Protein AF-A0A7V1PXU6-F1 (afdb_monomer_lite)

pLDDT: mean 92.64, std 8.68, range [52.81, 98.0]

Foldseek 3Di:
DVPPDDDFDDDPDPVVVQCVLQVLPDPPSNVPPPDDDQDDDDDPDPVVSVVLSVVLPDPVNVVVSVVSVVVD

Secondary structure (DSSP, 8-state):
--S--------S-HHHHHHHHHTT-STTGGGGPSP--------SSHHHHHHHHHHHTSHHHHHHHHHHHHT-

Structure (mmCIF, N/CA/C/O backbone):
data_AF-A0A7V1PXU6-F1
#
_entry.id   AF-A0A7V1PXU6-F1
#
loop_
_atom_site.group_PDB
_atom_site.id
_atom_site.type_symbol
_atom_site.label_atom_id
_atom_site.label_alt_id
_atom_site.label_comp_id
_atom_site.label_asym_id
_atom_site.label_entity_id
_atom_site.label_seq_id
_atom_site.pdbx_PDB_ins_code
_atom_site.Cartn_x
_atom_site.Cartn_y
_atom_site.Cartn_z
_atom_site.occupancy
_atom_site.B_iso_or_equiv
_atom_site.auth_seq_id
_atom_site.auth_comp_id
_atom_site.auth_asym_id
_atom_site.auth_atom_id
_atom_site.pdbx_PDB_model_num
ATOM 1 N N . LYS A 1 1 ? -14.433 -2.404 10.170 1.00 60.03 1 LYS A N 1
ATOM 2 C CA . LYS A 1 1 ? -13.230 -3.217 9.831 1.00 60.03 1 LYS A CA 1
ATOM 3 C C . LYS A 1 1 ? -12.875 -4.139 10.996 1.00 60.03 1 LYS A C 1
ATOM 5 O O . LYS A 1 1 ? -12.695 -3.642 12.093 1.00 60.03 1 LYS A O 1
ATOM 10 N N . LYS A 1 2 ? -12.760 -5.460 10.783 1.00 65.81 2 LYS A N 1
ATOM 11 C CA . LYS A 1 2 ? -12.613 -6.460 11.870 1.00 65.81 2 LYS A CA 1
ATOM 12 C C . LYS A 1 2 ? -11.360 -6.286 12.748 1.00 65.81 2 LYS A C 1
ATOM 14 O O . LYS A 1 2 ? -11.398 -6.624 13.922 1.00 65.81 2 LYS A O 1
ATOM 19 N N . PHE A 1 3 ? -10.265 -5.758 12.193 1.00 79.38 3 PHE A N 1
ATOM 20 C CA . PHE A 1 3 ? -8.966 -5.709 12.882 1.00 79.38 3 PHE A CA 1
ATOM 21 C C . PHE A 1 3 ? -8.327 -4.313 12.979 1.00 79.38 3 PHE A C 1
ATOM 23 O O . PHE A 1 3 ? -7.212 -4.202 13.485 1.00 79.38 3 PHE A O 1
ATOM 30 N N . ASN A 1 4 ? -8.986 -3.257 12.478 1.00 86.19 4 ASN A N 1
ATOM 31 C CA . ASN A 1 4 ? -8.430 -1.895 12.382 1.00 86.19 4 ASN A CA 1
ATOM 32 C C . ASN A 1 4 ? -6.968 -1.860 11.891 1.00 86.19 4 ASN A C 1
ATOM 34 O O . ASN A 1 4 ? -6.100 -1.212 12.478 1.00 86.19 4 ASN A O 1
ATOM 38 N N . LYS A 1 5 ? -6.687 -2.588 10.804 1.00 91.75 5 LYS A N 1
ATOM 39 C CA . LYS A 1 5 ? -5.375 -2.610 10.152 1.00 91.75 5 LYS A CA 1
ATOM 40 C C . LYS A 1 5 ? -5.447 -2.060 8.738 1.00 91.75 5 LYS A C 1
ATOM 42 O O . LYS A 1 5 ? -6.421 -2.281 8.023 1.00 91.75 5 LYS A O 1
ATOM 47 N N . ILE A 1 6 ? -4.364 -1.389 8.361 1.00 94.25 6 ILE A N 1
ATOM 48 C CA . ILE A 1 6 ? -4.061 -0.973 6.995 1.00 94.25 6 ILE A CA 1
ATOM 49 C C . ILE A 1 6 ? -2.706 -1.552 6.596 1.00 94.25 6 ILE A C 1
ATOM 51 O O . ILE A 1 6 ? -1.822 -1.738 7.437 1.00 94.25 6 ILE A O 1
ATOM 55 N N . TYR A 1 7 ? -2.553 -1.828 5.308 1.00 94.81 7 TYR A N 1
ATOM 56 C CA . TYR A 1 7 ? -1.287 -2.186 4.689 1.00 94.81 7 TYR A CA 1
ATOM 57 C C . TYR A 1 7 ? -0.958 -1.121 3.645 1.00 94.81 7 TYR A C 1
ATOM 59 O O . TYR A 1 7 ? -1.824 -0.732 2.869 1.00 94.81 7 TYR A O 1
ATOM 67 N N . ILE A 1 8 ? 0.287 -0.650 3.642 1.00 96.75 8 ILE A N 1
ATOM 68 C CA . ILE A 1 8 ? 0.785 0.355 2.700 1.00 96.75 8 ILE A CA 1
ATOM 69 C C . ILE A 1 8 ? 2.021 -0.236 2.033 1.00 96.75 8 ILE A C 1
ATOM 71 O O . ILE A 1 8 ? 2.962 -0.645 2.723 1.00 96.75 8 ILE A O 1
ATOM 75 N N . GLY A 1 9 ? 2.013 -0.283 0.707 1.00 96.44 9 GLY A N 1
ATOM 76 C CA . GLY A 1 9 ? 3.119 -0.789 -0.090 1.00 96.44 9 GLY A CA 1
ATOM 77 C C . GLY A 1 9 ? 2.952 -0.451 -1.563 1.00 96.44 9 GLY A C 1
ATOM 78 O O . GLY A 1 9 ? 1.881 -0.031 -1.990 1.00 96.44 9 GLY A O 1
ATOM 79 N N . GLN A 1 10 ? 4.009 -0.681 -2.332 1.00 97.25 10 GLN A N 1
ATOM 80 C CA . GLN A 1 10 ? 4.014 -0.498 -3.781 1.00 97.25 10 GLN A CA 1
ATOM 81 C C . GLN A 1 10 ? 3.994 -1.832 -4.541 1.00 97.25 10 GLN A C 1
ATOM 83 O O . GLN A 1 10 ? 4.483 -2.868 -4.062 1.00 97.25 10 GLN A O 1
ATOM 88 N N . THR A 1 11 ? 3.444 -1.800 -5.751 1.00 97.06 11 THR A N 1
ATOM 89 C CA . THR A 1 11 ? 3.429 -2.911 -6.706 1.00 97.06 11 THR A CA 1
ATOM 90 C C . THR A 1 11 ? 3.235 -2.363 -8.119 1.00 97.06 11 THR A C 1
ATOM 92 O O . THR A 1 11 ? 2.658 -1.293 -8.287 1.00 97.06 11 THR A O 1
ATOM 95 N N . ASN A 1 12 ? 3.709 -3.092 -9.126 1.00 96.75 12 ASN A N 1
ATOM 96 C CA . ASN A 1 12 ? 3.371 -2.839 -10.529 1.00 96.75 12 ASN A CA 1
ATOM 97 C C . ASN A 1 12 ? 2.055 -3.519 -10.951 1.00 96.75 12 ASN A C 1
ATOM 99 O O . ASN A 1 12 ? 1.545 -3.244 -12.029 1.00 96.75 12 ASN A O 1
ATOM 103 N N . ASP A 1 13 ? 1.522 -4.398 -10.101 1.00 96.94 13 ASP A N 1
ATOM 104 C CA . ASP A 1 13 ? 0.294 -5.155 -10.325 1.00 96.94 13 ASP A CA 1
ATOM 105 C C . ASP A 1 13 ? -0.476 -5.256 -9.000 1.00 96.94 13 ASP A C 1
ATOM 107 O O . ASP A 1 13 ? -0.022 -5.901 -8.042 1.00 96.94 13 ASP A O 1
ATOM 111 N N . VAL A 1 14 ? -1.594 -4.532 -8.919 1.00 96.56 14 VAL A N 1
ATOM 112 C CA . VAL A 1 14 ? -2.424 -4.416 -7.710 1.00 96.56 14 VAL A CA 1
ATOM 113 C C . VAL A 1 14 ? -3.233 -5.689 -7.471 1.00 96.56 14 VAL A C 1
ATOM 115 O O . VAL A 1 14 ? -3.330 -6.132 -6.325 1.00 96.56 14 VAL A O 1
ATOM 118 N N . GLU A 1 15 ? -3.758 -6.309 -8.526 1.00 96.31 15 GLU A N 1
ATOM 119 C CA . GLU A 1 15 ? -4.602 -7.505 -8.435 1.00 96.31 15 GLU A CA 1
ATOM 120 C C . GLU A 1 15 ? -3.796 -8.717 -7.975 1.00 96.31 15 GLU A C 1
ATOM 122 O O . GLU A 1 15 ? -4.193 -9.419 -7.035 1.00 96.31 15 GLU A O 1
ATOM 127 N N . ARG A 1 16 ? -2.606 -8.913 -8.559 1.00 96.81 16 ARG A N 1
ATOM 128 C CA . ARG A 1 16 ? -1.677 -9.959 -8.123 1.00 96.81 16 ARG A CA 1
ATOM 129 C C . ARG A 1 16 ? -1.312 -9.786 -6.653 1.00 96.81 16 ARG A C 1
ATOM 131 O O . ARG A 1 16 ? -1.407 -10.738 -5.884 1.00 96.81 16 ARG A O 1
ATOM 138 N N . ARG A 1 17 ? -0.953 -8.567 -6.231 1.00 96.38 17 ARG A N 1
ATOM 139 C CA . ARG A 1 17 ? -0.570 -8.293 -4.836 1.00 96.38 17 ARG A CA 1
ATOM 140 C C . ARG A 1 17 ? -1.727 -8.532 -3.864 1.00 96.38 17 ARG A C 1
ATOM 142 O O . ARG A 1 17 ? -1.505 -9.055 -2.773 1.00 96.38 17 ARG A O 1
ATOM 149 N N . LEU A 1 18 ? -2.948 -8.145 -4.234 1.00 96.38 18 LEU A N 1
ATOM 150 C CA . LEU A 1 18 ? -4.133 -8.388 -3.412 1.00 96.38 18 LEU A CA 1
ATOM 151 C C . LEU A 1 18 ? -4.382 -9.892 -3.241 1.00 96.38 18 LEU A C 1
ATOM 153 O O . LEU A 1 18 ? -4.627 -10.353 -2.125 1.00 96.38 18 LEU A O 1
ATOM 157 N N . THR A 1 19 ? -4.256 -10.651 -4.330 1.00 95.94 19 THR A N 1
ATOM 158 C CA . THR A 1 19 ? -4.387 -12.114 -4.333 1.00 95.94 19 THR A CA 1
ATOM 159 C C . THR A 1 19 ? -3.319 -12.767 -3.457 1.00 95.94 19 THR A C 1
ATOM 161 O O . THR A 1 19 ? -3.642 -13.579 -2.592 1.00 95.94 19 THR A O 1
ATOM 164 N N . GLU A 1 20 ? -2.054 -12.358 -3.590 1.00 94.62 20 GLU A N 1
ATOM 165 C CA . GLU A 1 20 ? -0.948 -12.818 -2.739 1.00 94.62 20 GLU A CA 1
ATOM 166 C C . GLU A 1 20 ? -1.220 -12.541 -1.252 1.00 94.62 20 GLU A C 1
ATOM 168 O O . GLU A 1 20 ? -1.055 -13.426 -0.408 1.00 94.62 20 GLU A O 1
ATOM 173 N N . HIS A 1 21 ? -1.694 -11.342 -0.905 1.00 95.12 21 HIS A N 1
ATOM 174 C CA . HIS A 1 21 ? -1.993 -10.985 0.485 1.00 95.12 21 HIS A CA 1
ATOM 175 C C . HIS A 1 21 ? -3.161 -11.772 1.068 1.00 95.12 21 HIS A C 1
ATOM 177 O O . HIS A 1 21 ? -3.121 -12.111 2.253 1.00 95.12 21 HIS A O 1
ATOM 183 N N . ASN A 1 22 ? -4.160 -12.082 0.244 1.00 95.25 22 ASN A N 1
ATOM 184 C CA . ASN A 1 22 ? -5.321 -12.886 0.617 1.00 95.25 22 ASN A CA 1
ATOM 185 C C . ASN A 1 22 ? -5.086 -14.401 0.519 1.00 95.25 22 ASN A C 1
ATOM 187 O O . ASN A 1 22 ? -5.893 -15.163 1.040 1.00 95.25 22 ASN A O 1
ATOM 191 N N . SER A 1 23 ? -3.964 -14.849 -0.053 1.00 95.44 23 SER A N 1
ATOM 192 C CA . SER A 1 23 ? -3.599 -16.274 -0.119 1.00 95.44 23 SER A CA 1
ATOM 193 C C . SER A 1 23 ? -3.205 -16.881 1.235 1.00 95.44 23 SER A C 1
ATOM 195 O O . SER A 1 23 ? -3.161 -18.097 1.382 1.00 95.44 23 SER A O 1
ATOM 197 N N . GLY A 1 24 ? -2.877 -16.053 2.234 1.00 91.88 24 GLY A N 1
ATOM 198 C CA . GLY A 1 24 ? -2.435 -16.521 3.554 1.00 91.88 24 GLY A CA 1
ATOM 199 C C . GLY A 1 24 ? -0.950 -16.904 3.650 1.00 91.88 24 GLY A C 1
ATOM 200 O O . GLY A 1 24 ? -0.481 -17.250 4.737 1.00 91.88 24 GLY A O 1
ATOM 201 N N . ASN A 1 25 ? -0.183 -16.766 2.564 1.00 90.69 25 ASN A N 1
ATOM 202 C CA . ASN A 1 25 ? 1.229 -17.170 2.507 1.00 90.69 25 ASN A CA 1
ATOM 203 C C . ASN A 1 25 ? 2.193 -16.218 3.240 1.00 90.69 25 ASN A C 1
ATOM 205 O O . ASN A 1 25 ? 3.305 -16.598 3.606 1.00 90.69 25 ASN A O 1
ATOM 209 N N . HIS A 1 26 ? 1.776 -14.983 3.526 1.00 89.62 26 HIS A N 1
ATOM 210 C CA . HIS A 1 26 ? 2.615 -13.990 4.199 1.00 89.62 26 HIS A CA 1
ATOM 211 C C . HIS A 1 26 ? 2.287 -13.866 5.692 1.00 89.62 26 HIS A C 1
ATOM 213 O O . HIS A 1 26 ? 1.153 -13.606 6.091 1.00 89.62 26 HIS A O 1
ATOM 219 N N . ARG A 1 27 ? 3.316 -13.982 6.548 1.00 90.19 27 ARG A N 1
ATOM 220 C CA . ARG A 1 27 ? 3.181 -14.030 8.021 1.00 90.19 27 ARG A C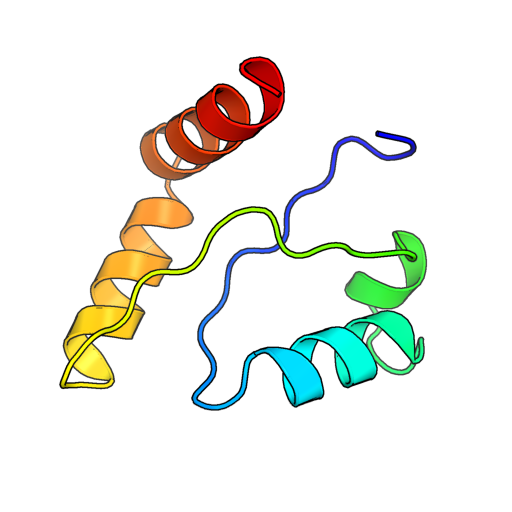A 1
ATOM 221 C C . ARG A 1 27 ? 2.387 -12.866 8.624 1.00 90.19 27 ARG A C 1
ATOM 223 O O . ARG A 1 27 ? 1.670 -13.086 9.602 1.00 90.19 27 ARG A O 1
ATOM 230 N N . TYR A 1 28 ? 2.551 -11.654 8.090 1.00 89.38 28 TYR A N 1
ATOM 231 C CA . TYR A 1 28 ? 1.865 -10.460 8.588 1.00 89.38 28 TYR A CA 1
ATOM 232 C C . TYR A 1 28 ? 0.437 -10.358 8.052 1.00 89.38 28 TYR A C 1
ATOM 234 O O . TYR A 1 28 ? -0.505 -10.247 8.833 1.00 89.38 28 TYR A O 1
ATOM 242 N N . THR A 1 29 ? 0.269 -10.423 6.731 1.00 90.44 29 THR A N 1
ATOM 243 C CA . THR A 1 29 ? -1.020 -10.161 6.081 1.00 90.44 29 THR A CA 1
ATOM 244 C C . THR A 1 29 ? -2.030 -11.271 6.336 1.00 90.44 29 THR A C 1
ATOM 246 O O . THR A 1 29 ? -3.207 -10.963 6.501 1.00 90.44 29 THR A O 1
ATOM 249 N N . LYS A 1 30 ? -1.586 -12.524 6.517 1.00 92.25 30 LYS A N 1
ATOM 250 C CA . LYS A 1 30 ? -2.477 -13.664 6.787 1.00 92.25 30 LYS A CA 1
ATOM 251 C C . LYS A 1 30 ? -3.365 -13.511 8.021 1.00 92.25 30 LYS A C 1
ATOM 253 O O . LYS A 1 30 ? -4.431 -14.105 8.090 1.00 92.25 30 LYS A O 1
ATOM 258 N N . ARG A 1 31 ? -2.932 -12.716 9.006 1.00 92.69 31 ARG A N 1
ATOM 259 C CA . ARG A 1 31 ? -3.666 -12.501 10.266 1.00 92.69 31 ARG A CA 1
ATOM 260 C C . ARG A 1 31 ? -4.887 -11.597 10.107 1.00 92.69 31 ARG A C 1
ATOM 262 O O . ARG A 1 31 ? -5.716 -11.555 11.007 1.00 92.69 31 ARG A O 1
ATOM 269 N N . TYR A 1 32 ? -4.962 -10.852 9.006 1.00 93.19 32 TYR A N 1
ATOM 270 C CA . TYR A 1 32 ? -5.946 -9.788 8.812 1.00 93.19 32 TYR A CA 1
ATOM 271 C C . TYR A 1 32 ? -6.728 -9.936 7.499 1.00 93.19 32 TYR A C 1
ATOM 273 O O . TYR A 1 32 ? -7.353 -8.980 7.054 1.00 93.19 32 TYR A O 1
ATOM 281 N N . ILE A 1 33 ? -6.694 -11.125 6.890 1.00 91.50 33 ILE A N 1
ATOM 282 C CA . ILE A 1 33 ? -7.528 -11.483 5.736 1.00 91.50 33 ILE A CA 1
ATOM 283 C C . ILE A 1 33 ? -9.016 -11.447 6.158 1.00 91.50 33 ILE A C 1
ATOM 285 O O . ILE A 1 33 ? -9.330 -11.836 7.290 1.00 91.50 33 ILE A O 1
ATOM 289 N N . PRO A 1 34 ? -9.941 -11.023 5.275 1.00 93.44 34 PRO A N 1
ATOM 290 C CA . PRO A 1 34 ? -9.700 -10.546 3.910 1.00 93.44 34 PRO A CA 1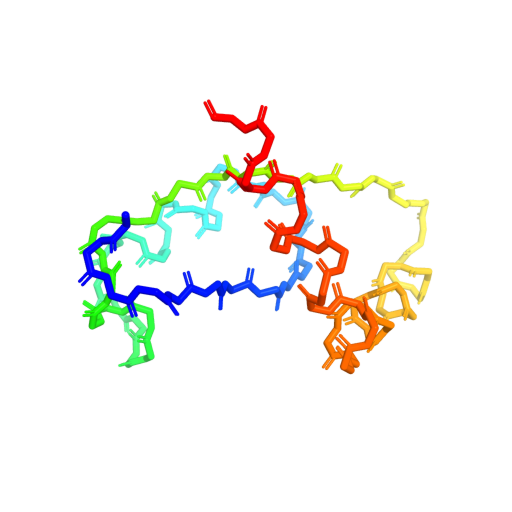
ATOM 291 C C . PRO A 1 34 ? -9.245 -9.082 3.848 1.00 93.44 34 PRO A C 1
ATOM 293 O O . PRO A 1 34 ? -9.762 -8.215 4.552 1.00 93.44 34 PRO A O 1
ATOM 296 N N . TRP A 1 35 ? -8.291 -8.815 2.958 1.00 94.50 35 TRP A N 1
ATOM 297 C CA . TRP A 1 35 ? -7.869 -7.483 2.543 1.00 94.50 35 TRP A CA 1
ATOM 298 C C . TRP A 1 35 ? -8.702 -7.000 1.359 1.00 94.50 35 TRP A C 1
ATOM 300 O O . TRP A 1 35 ? -9.011 -7.778 0.456 1.00 94.50 35 TRP A O 1
ATOM 310 N N . SER A 1 36 ? -8.982 -5.700 1.338 1.00 93.88 36 SER A N 1
ATOM 311 C CA . SER A 1 36 ? -9.556 -4.974 0.205 1.00 93.88 36 SER A CA 1
ATOM 312 C C . SER A 1 36 ? -8.666 -3.785 -0.161 1.00 93.88 36 SER A C 1
ATOM 314 O O . SER A 1 36 ? -7.943 -3.246 0.685 1.00 93.88 36 SER A O 1
ATOM 316 N N . VAL A 1 37 ? -8.701 -3.385 -1.432 1.00 94.81 37 VAL A N 1
ATOM 317 C CA . VAL A 1 37 ? -8.033 -2.168 -1.903 1.00 94.81 37 VAL A CA 1
ATOM 318 C C . VAL A 1 37 ? -8.925 -0.978 -1.574 1.00 94.81 37 VAL A C 1
ATOM 320 O O . VAL A 1 37 ? -10.096 -0.977 -1.926 1.00 94.81 37 VAL A O 1
ATOM 323 N N . ILE A 1 38 ? -8.357 0.013 -0.891 1.00 93.94 38 ILE A N 1
ATOM 324 C CA . ILE A 1 38 ? -9.051 1.252 -0.498 1.00 93.94 38 ILE A CA 1
ATOM 325 C C . ILE A 1 38 ? -8.526 2.478 -1.247 1.00 93.94 38 ILE A C 1
ATOM 327 O O . ILE A 1 38 ? -9.196 3.495 -1.336 1.00 93.94 38 ILE A O 1
ATOM 331 N N . TYR A 1 39 ? -7.282 2.416 -1.725 1.00 95.06 39 TYR A N 1
ATOM 332 C CA . TYR A 1 39 ? -6.601 3.563 -2.301 1.00 95.06 39 TYR A CA 1
ATOM 333 C C . TYR A 1 39 ? -5.394 3.112 -3.123 1.00 95.06 39 TYR A C 1
ATOM 335 O O . TYR A 1 39 ? -4.642 2.229 -2.698 1.00 95.06 39 TYR A O 1
ATOM 343 N N . THR A 1 40 ? -5.205 3.728 -4.290 1.00 96.62 40 THR A N 1
ATOM 344 C CA . THR A 1 40 ? -4.080 3.473 -5.197 1.00 96.62 40 THR A CA 1
ATOM 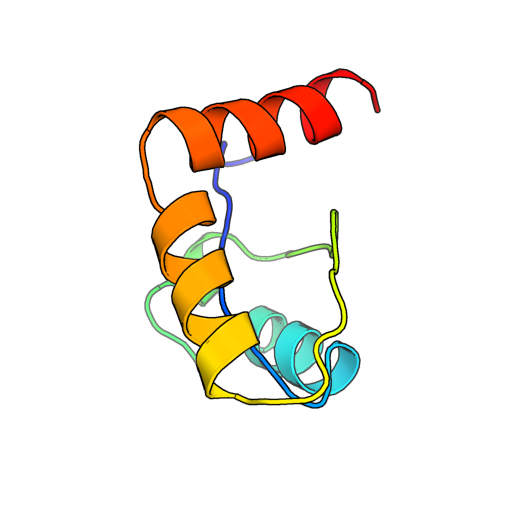345 C C . THR A 1 40 ? -3.618 4.774 -5.841 1.00 96.62 40 THR A C 1
ATOM 347 O O . THR A 1 40 ? -4.448 5.555 -6.299 1.00 96.62 40 THR A O 1
ATOM 350 N N . GLU A 1 41 ? -2.304 4.959 -5.957 1.00 96.38 41 GLU A N 1
ATOM 351 C CA . GLU A 1 41 ? -1.671 6.047 -6.713 1.00 96.38 41 GLU A CA 1
ATOM 352 C C . GLU A 1 41 ? -0.746 5.440 -7.782 1.00 96.38 41 GLU A C 1
ATOM 354 O O . GLU A 1 41 ? -0.131 4.396 -7.547 1.00 96.38 41 GLU A O 1
ATOM 359 N N . LYS A 1 42 ? -0.648 6.073 -8.958 1.00 97.31 42 LYS A N 1
ATOM 360 C CA . LYS A 1 42 ? 0.256 5.655 -10.042 1.00 97.31 42 LYS A CA 1
ATOM 361 C C . LYS A 1 42 ? 1.407 6.647 -10.169 1.00 97.31 42 LYS A C 1
ATOM 363 O O . LYS A 1 42 ? 1.185 7.852 -10.129 1.00 97.31 42 LYS A O 1
ATOM 368 N N . PHE A 1 43 ? 2.610 6.123 -10.378 1.00 97.25 43 PHE A N 1
ATOM 369 C CA . PHE A 1 43 ? 3.838 6.897 -10.551 1.00 97.25 43 PHE A CA 1
ATOM 370 C C . PHE A 1 43 ? 4.608 6.400 -11.770 1.00 97.25 43 PHE A C 1
ATOM 372 O O . PHE A 1 43 ? 4.523 5.219 -12.113 1.00 97.25 43 PHE A O 1
ATOM 379 N N . ASN A 1 44 ? 5.376 7.290 -12.397 1.00 97.12 44 ASN A N 1
ATOM 380 C CA . ASN A 1 44 ? 6.174 6.954 -13.576 1.00 97.12 44 ASN A CA 1
ATOM 381 C C . ASN A 1 44 ? 7.439 6.185 -13.192 1.00 97.12 44 ASN A C 1
ATOM 383 O O . ASN A 1 44 ? 7.917 5.341 -13.949 1.00 97.12 44 ASN A O 1
ATOM 387 N N . THR A 1 45 ? 7.979 6.457 -12.003 1.00 97.81 45 THR A N 1
ATOM 388 C CA . THR A 1 45 ? 9.198 5.820 -11.514 1.00 97.81 45 THR A CA 1
ATOM 389 C C . THR A 1 45 ? 8.979 5.100 -10.189 1.00 97.81 45 THR A C 1
ATOM 391 O O . THR A 1 45 ? 8.179 5.491 -9.336 1.00 97.81 45 THR A O 1
ATOM 394 N N . ARG A 1 46 ? 9.777 4.051 -9.962 1.00 96.75 46 ARG A N 1
ATOM 395 C CA . ARG A 1 46 ? 9.829 3.371 -8.661 1.00 96.75 46 ARG A CA 1
ATOM 396 C C . ARG A 1 46 ? 10.310 4.304 -7.544 1.00 96.75 46 ARG A C 1
ATOM 398 O O . ARG A 1 46 ? 9.915 4.118 -6.400 1.00 96.75 46 ARG A O 1
ATOM 405 N N . ALA A 1 47 ? 11.160 5.285 -7.854 1.00 98.00 47 ALA A N 1
ATOM 406 C CA . ALA A 1 47 ? 11.675 6.231 -6.866 1.00 98.00 47 ALA A CA 1
ATOM 407 C C . ALA A 1 47 ? 10.557 7.120 -6.296 1.00 98.00 47 ALA A C 1
ATOM 409 O O . ALA A 1 47 ? 10.441 7.239 -5.078 1.00 98.00 47 ALA A O 1
ATOM 410 N N . GLU A 1 48 ? 9.694 7.660 -7.159 1.00 98.00 48 GLU A N 1
ATOM 411 C CA . GLU A 1 48 ? 8.511 8.430 -6.751 1.00 98.00 48 GLU A CA 1
ATOM 412 C C . GLU A 1 48 ? 7.550 7.575 -5.916 1.00 98.00 48 GLU A C 1
ATOM 414 O O . GLU A 1 48 ? 7.140 7.986 -4.831 1.00 98.00 48 GLU A O 1
ATOM 419 N N . ALA A 1 49 ? 7.267 6.344 -6.363 1.00 97.94 49 ALA A N 1
ATOM 420 C CA . ALA A 1 49 ? 6.413 5.414 -5.624 1.00 97.94 49 ALA A CA 1
ATOM 421 C C . ALA A 1 49 ? 6.970 5.094 -4.225 1.00 97.94 49 ALA A C 1
ATOM 423 O O . ALA A 1 49 ? 6.224 5.086 -3.247 1.00 97.94 49 ALA A O 1
ATOM 424 N N . MET 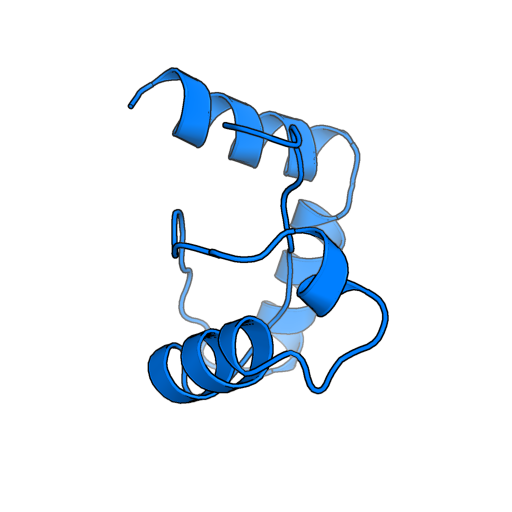A 1 50 ? 8.287 4.893 -4.101 1.00 97.56 50 MET A N 1
ATOM 425 C CA . MET A 1 50 ? 8.944 4.650 -2.813 1.00 97.56 50 MET A CA 1
ATOM 426 C C . MET A 1 50 ? 8.907 5.870 -1.894 1.00 97.56 50 MET A C 1
ATOM 428 O O . MET A 1 50 ? 8.690 5.722 -0.688 1.00 97.56 50 MET A O 1
ATOM 432 N N . GLN A 1 51 ? 9.128 7.065 -2.445 1.00 98.00 51 GLN A N 1
ATOM 433 C CA . GLN A 1 51 ? 9.047 8.315 -1.695 1.00 98.00 51 GLN A CA 1
ATOM 434 C C . GLN A 1 51 ? 7.630 8.502 -1.141 1.00 98.00 51 GLN A C 1
ATOM 436 O O . GLN A 1 51 ? 7.458 8.718 0.062 1.00 98.00 51 GLN A O 1
ATOM 441 N N . ARG A 1 52 ? 6.612 8.275 -1.977 1.00 97.69 52 ARG A N 1
ATOM 442 C CA . ARG A 1 52 ? 5.214 8.323 -1.552 1.00 97.69 52 ARG A CA 1
ATOM 443 C C . ARG A 1 52 ? 4.872 7.250 -0.522 1.00 97.69 52 ARG A C 1
ATOM 445 O O . ARG A 1 52 ? 4.219 7.536 0.478 1.00 97.69 52 ARG A O 1
ATOM 452 N N . GLU A 1 53 ? 5.338 6.017 -0.710 1.00 97.69 53 GLU A N 1
ATOM 453 C CA . GLU A 1 53 ? 5.136 4.929 0.254 1.00 97.69 53 GLU A CA 1
ATOM 454 C C . GLU A 1 53 ? 5.700 5.299 1.636 1.00 97.69 53 GLU A C 1
ATOM 456 O O . GLU A 1 53 ? 5.065 5.033 2.662 1.00 97.69 53 GLU A O 1
ATOM 461 N N . LYS A 1 54 ? 6.875 5.942 1.678 1.00 97.81 54 LYS A N 1
ATOM 462 C CA . LYS A 1 54 ? 7.493 6.428 2.919 1.00 97.81 54 LYS A CA 1
ATOM 463 C C . LYS A 1 54 ? 6.645 7.513 3.584 1.00 97.81 54 LYS A C 1
ATOM 465 O O . LYS A 1 54 ? 6.443 7.456 4.797 1.00 97.81 54 LYS A O 1
ATOM 470 N N . GLU A 1 55 ? 6.120 8.459 2.811 1.00 97.88 55 GLU A N 1
ATOM 471 C CA . GLU A 1 55 ? 5.208 9.494 3.311 1.00 97.88 55 GLU A CA 1
ATOM 472 C C . GLU A 1 55 ? 3.923 8.896 3.877 1.00 97.88 55 GLU A C 1
ATOM 474 O O . GLU A 1 55 ? 3.547 9.219 5.003 1.00 97.88 55 GLU A O 1
ATOM 479 N N . LEU A 1 56 ? 3.286 7.972 3.156 1.00 97.25 56 LEU A N 1
ATOM 480 C CA . LEU A 1 56 ? 2.064 7.293 3.594 1.00 97.25 56 LEU A CA 1
ATOM 481 C C . LEU A 1 56 ? 2.287 6.449 4.859 1.00 97.25 56 LEU A C 1
ATOM 483 O O . LEU A 1 56 ? 1.395 6.318 5.693 1.00 97.25 56 LEU A O 1
ATOM 487 N N . LYS A 1 57 ? 3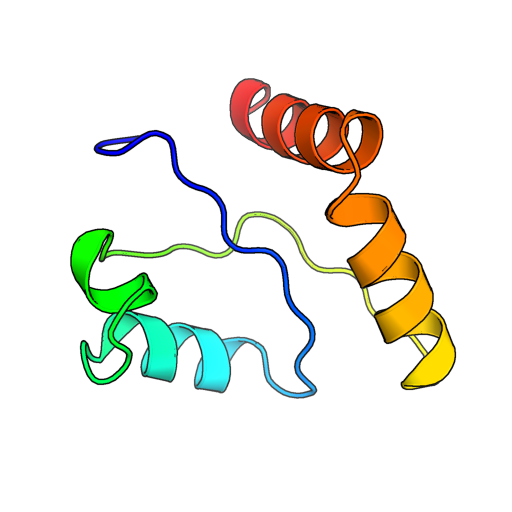.497 5.915 5.056 1.00 96.56 57 LYS A N 1
ATOM 488 C CA . LYS A 1 57 ? 3.887 5.208 6.287 1.00 96.56 57 LYS A CA 1
ATOM 489 C C . LYS A 1 57 ? 4.219 6.134 7.463 1.00 96.56 57 LYS A C 1
ATOM 491 O O . LYS A 1 57 ? 4.417 5.623 8.568 1.00 96.56 57 LYS A O 1
ATOM 496 N N . SER A 1 58 ? 4.279 7.451 7.269 1.00 97.81 58 SER A N 1
ATOM 497 C CA . SER A 1 58 ? 4.403 8.418 8.369 1.00 97.81 58 SER A CA 1
ATOM 498 C C . SER A 1 58 ? 3.102 8.517 9.177 1.00 97.81 58 SER A C 1
ATOM 500 O O . SER A 1 58 ? 2.073 7.966 8.790 1.00 97.81 58 SER A O 1
ATOM 502 N N . GLN A 1 59 ? 3.125 9.224 10.310 1.00 95.38 59 GLN A N 1
ATOM 503 C CA . GLN A 1 59 ? 1.913 9.468 11.099 1.00 95.38 59 GLN A CA 1
ATOM 504 C C . GLN A 1 59 ? 0.833 10.180 10.269 1.00 95.38 59 GLN A C 1
ATOM 506 O O . GLN A 1 59 ? -0.249 9.628 10.086 1.00 95.38 59 GLN A O 1
ATOM 511 N N . LYS A 1 60 ? 1.168 11.339 9.687 1.00 96.12 60 LYS A N 1
ATOM 512 C CA . LYS A 1 60 ? 0.249 12.117 8.839 1.00 96.12 60 LYS A CA 1
ATOM 513 C C . LYS A 1 60 ? -0.228 11.321 7.622 1.00 96.12 60 LYS A C 1
ATOM 515 O O . LYS A 1 60 ? -1.385 11.405 7.230 1.00 96.12 60 LYS A O 1
ATOM 520 N N . GLY A 1 61 ? 0.657 10.511 7.042 1.00 96.25 61 GLY A N 1
ATOM 521 C CA . GLY A 1 61 ? 0.311 9.627 5.931 1.00 96.25 61 GLY A CA 1
ATOM 522 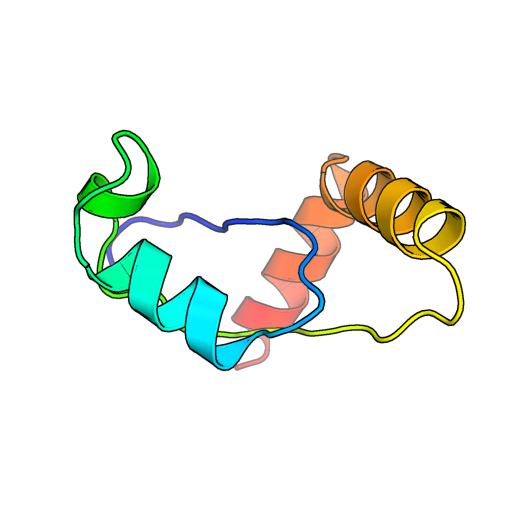C C . GLY A 1 61 ? -0.723 8.566 6.305 1.00 96.25 61 GLY A C 1
ATOM 523 O O . GLY A 1 61 ? -1.665 8.326 5.555 1.00 96.25 61 GLY A O 1
ATOM 524 N N . ARG A 1 62 ? -0.601 7.959 7.491 1.00 95.00 62 ARG A N 1
ATOM 525 C CA . ARG A 1 62 ? -1.601 7.003 7.985 1.00 95.00 62 ARG A CA 1
ATOM 526 C C . ARG A 1 62 ? -2.918 7.688 8.326 1.00 95.00 62 ARG A C 1
ATOM 528 O O . ARG A 1 62 ? -3.960 7.120 8.022 1.00 95.00 62 ARG A O 1
ATOM 535 N N . GLU A 1 63 ? -2.878 8.878 8.927 1.00 95.38 63 GLU A N 1
ATOM 536 C CA . GLU A 1 63 ? -4.071 9.699 9.189 1.00 95.38 63 GLU A CA 1
ATOM 537 C C . GLU A 1 63 ? -4.831 9.992 7.889 1.00 95.38 63 GLU A C 1
ATOM 539 O O . GLU A 1 63 ? -6.035 9.763 7.825 1.00 95.38 63 GLU A O 1
ATOM 544 N N . PHE A 1 64 ? -4.125 10.373 6.820 1.00 95.06 64 PHE A N 1
ATOM 545 C CA . PHE A 1 64 ? -4.712 10.553 5.490 1.00 95.06 64 PHE A CA 1
ATOM 546 C C . PHE A 1 64 ? -5.469 9.304 5.003 1.00 95.06 64 PHE A C 1
ATOM 548 O O . PHE A 1 64 ? -6.620 9.409 4.585 1.00 95.06 64 PHE A O 1
ATOM 555 N N . ILE A 1 65 ? -4.871 8.112 5.114 1.00 94.25 65 ILE A N 1
ATOM 556 C CA . ILE A 1 65 ? -5.527 6.855 4.712 1.00 94.25 65 ILE A CA 1
ATOM 557 C C . ILE A 1 65 ? -6.751 6.552 5.587 1.00 94.25 65 ILE A C 1
ATOM 559 O O . ILE A 1 65 ? -7.775 6.104 5.077 1.00 94.25 65 ILE A O 1
ATOM 563 N N . TRP A 1 66 ? -6.673 6.793 6.897 1.00 92.75 66 TRP A N 1
ATOM 564 C CA . TRP A 1 66 ? -7.814 6.598 7.794 1.00 92.75 66 TRP A CA 1
ATOM 565 C C . TRP A 1 66 ? -8.964 7.558 7.511 1.00 92.75 66 TRP A C 1
ATOM 567 O O . TRP A 1 66 ? -10.112 7.135 7.597 1.00 92.75 66 TRP A O 1
ATOM 577 N N . ASN A 1 67 ? -8.670 8.791 7.101 1.00 93.75 67 ASN A N 1
ATOM 578 C CA . ASN A 1 67 ? -9.693 9.740 6.675 1.00 93.75 67 ASN A CA 1
ATOM 579 C C . ASN A 1 67 ? -10.415 9.266 5.407 1.00 93.75 67 ASN A C 1
ATOM 581 O O . ASN A 1 67 ? -11.629 9.393 5.336 1.00 93.75 67 ASN A O 1
ATOM 585 N N . ILE A 1 68 ? -9.709 8.658 4.443 1.00 90.94 68 ILE A N 1
ATOM 586 C CA . ILE A 1 68 ? -10.354 8.048 3.262 1.00 90.94 68 ILE A CA 1
ATOM 587 C C . ILE A 1 68 ? -11.327 6.949 3.698 1.00 90.94 68 ILE A C 1
ATOM 589 O O . ILE A 1 68 ? -12.469 6.937 3.266 1.00 90.94 68 ILE A O 1
ATOM 593 N N . ILE A 1 69 ? -10.892 6.066 4.601 1.00 87.56 69 ILE A N 1
ATOM 594 C CA . ILE A 1 69 ? -11.713 4.953 5.104 1.00 87.56 69 ILE A CA 1
ATOM 595 C C . ILE A 1 69 ? -12.932 5.446 5.892 1.00 87.56 69 ILE A C 1
ATOM 597 O O . ILE A 1 69 ? -13.964 4.795 5.867 1.00 87.56 69 ILE A O 1
ATOM 601 N N . GLY A 1 70 ? -12.789 6.525 6.666 1.00 80.69 70 GLY A N 1
ATOM 602 C CA . GLY A 1 70 ? -13.876 7.081 7.478 1.00 80.69 70 GLY A CA 1
ATOM 603 C C . GLY A 1 70 ? -14.914 7.868 6.675 1.00 80.69 70 GLY A C 1
ATOM 604 O O . GLY A 1 70 ? -15.975 8.168 7.212 1.00 80.69 70 GLY A O 1
ATOM 605 N N . ASN A 1 71 ? -14.601 8.197 5.420 1.00 62.91 71 ASN A N 1
ATOM 606 C CA . ASN A 1 71 ? -15.504 8.856 4.479 1.00 62.91 71 ASN A CA 1
ATOM 607 C C . ASN A 1 71 ? -16.236 7.858 3.553 1.00 62.91 71 ASN A C 1
ATOM 609 O O . ASN A 1 71 ? -17.007 8.300 2.702 1.00 62.91 71 ASN A O 1
ATOM 613 N N . GLU A 1 72 ? -15.984 6.550 3.701 1.00 52.81 72 GLU A N 1
ATOM 614 C CA . GLU A 1 72 ? -16.742 5.442 3.087 1.00 52.81 72 GLU A CA 1
ATOM 615 C C . GLU A 1 72 ? -17.760 4.862 4.079 1.00 52.81 72 GLU A C 1
ATOM 617 O O . GLU A 1 72 ? -18.906 4.600 3.650 1.00 52.81 72 GLU A O 1
#

Radius of gyration: 12.6 Å; chains: 1; bounding box: 28×29×26 Å

Sequence (72 aa):
KKFNKIYIGQTNDVERRLTEHNSGNHRYTKRYIPWSVIYTEKFNTRAEAMQREKELKSQKGREFIWNIIGNE